Protein AF-A0A8H6MN02-F1 (afdb_monomer_lite)

Secondary structur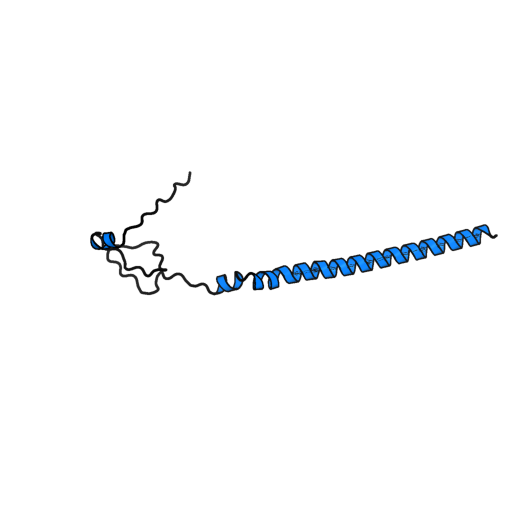e (DSSP, 8-state):
-PPPPPP----TTGGGT-SSPPP---TT---S---TTPPPPTTSS-----HHHHHHT-HHHHIIIIIHHHHHHHHHHHHHHHHHHHHHHHHHHHHHHHHHHHHHHHHT-

Structure (mmCIF, N/CA/C/O backbone):
data_AF-A0A8H6MN02-F1
#
_entry.id   AF-A0A8H6MN02-F1
#
loop_
_atom_site.group_PDB
_atom_site.id
_atom_site.type_symbol
_atom_site.label_atom_id
_atom_site.label_alt_id
_atom_site.label_comp_id
_atom_site.label_asym_id
_atom_site.label_entity_id
_atom_site.label_seq_id
_atom_site.pdbx_PDB_ins_code
_atom_site.Cartn_x
_atom_site.Cartn_y
_atom_site.Cartn_z
_atom_site.occupancy
_atom_site.B_iso_or_equiv
_atom_site.auth_seq_id
_atom_site.auth_comp_id
_atom_site.auth_asym_id
_atom_site.auth_atom_id
_atom_site.pdbx_PDB_model_num
ATOM 1 N N . MET A 1 1 ? -0.111 24.976 -15.042 1.00 51.16 1 MET A N 1
ATOM 2 C CA . MET A 1 1 ? -0.423 24.308 -16.320 1.00 51.16 1 MET A CA 1
ATOM 3 C C . MET A 1 1 ? 0.680 23.284 -16.544 1.00 51.16 1 MET A C 1
ATOM 5 O O . MET A 1 1 ? 1.827 23.689 -16.654 1.00 51.16 1 MET A O 1
ATOM 9 N N . MET A 1 2 ? 0.378 21.990 -16.428 1.00 63.91 2 MET A N 1
ATOM 10 C CA . 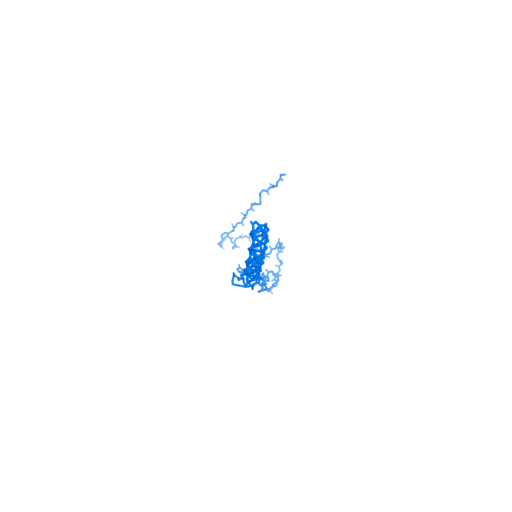MET A 1 2 ? 1.336 20.906 -16.692 1.00 63.91 2 MET A CA 1
ATOM 11 C C . MET A 1 2 ? 1.145 20.481 -18.148 1.00 63.91 2 MET A C 1
ATOM 13 O O . MET A 1 2 ? 0.008 20.266 -18.559 1.00 63.91 2 MET A O 1
ATOM 17 N N . HIS A 1 3 ? 2.223 20.416 -18.925 1.00 72.62 3 HIS A N 1
ATOM 18 C CA . HIS A 1 3 ? 2.170 19.883 -20.285 1.00 72.62 3 HIS A CA 1
ATOM 19 C C . HIS A 1 3 ? 2.124 18.353 -20.231 1.00 72.62 3 HIS A C 1
ATOM 21 O O . HIS A 1 3 ? 2.832 17.749 -19.424 1.00 72.62 3 HIS A O 1
ATOM 27 N N . GLU A 1 4 ? 1.306 17.730 -21.080 1.00 79.38 4 GLU A N 1
ATOM 28 C CA . GLU A 1 4 ? 1.333 16.277 -21.238 1.00 79.38 4 GLU A CA 1
ATOM 29 C C . GLU A 1 4 ? 2.645 15.841 -21.896 1.00 79.38 4 GLU A C 1
ATOM 31 O O . GLU A 1 4 ? 3.112 16.446 -22.866 1.00 79.38 4 GLU A O 1
ATOM 36 N N . ALA A 1 5 ? 3.257 14.792 -21.350 1.00 78.19 5 ALA A N 1
ATOM 37 C CA . ALA A 1 5 ? 4.430 14.182 -21.951 1.00 78.19 5 ALA A CA 1
ATOM 38 C C . ALA A 1 5 ? 3.989 13.355 -23.163 1.00 78.19 5 ALA A C 1
ATOM 40 O O . ALA A 1 5 ? 3.183 12.435 -23.039 1.00 78.19 5 ALA A O 1
ATOM 41 N N . TRP A 1 6 ? 4.530 13.669 -24.335 1.00 80.00 6 TRP A N 1
ATOM 42 C CA . TRP A 1 6 ? 4.356 12.850 -25.527 1.00 80.00 6 TRP A CA 1
ATOM 43 C C . TRP A 1 6 ? 5.284 11.635 -25.434 1.00 80.00 6 TRP A C 1
ATOM 45 O O . TRP A 1 6 ? 6.466 11.758 -25.108 1.00 80.00 6 TRP A O 1
ATOM 55 N N . ALA A 1 7 ? 4.737 10.450 -25.694 1.00 82.12 7 ALA A N 1
ATOM 56 C CA . ALA A 1 7 ? 5.500 9.212 -25.763 1.00 82.12 7 ALA A CA 1
ATOM 57 C C . ALA A 1 7 ? 5.842 8.911 -27.225 1.00 82.12 7 ALA A C 1
ATOM 59 O O . ALA A 1 7 ? 4.955 8.908 -28.077 1.00 82.12 7 ALA A O 1
ATOM 60 N N . VAL A 1 8 ? 7.116 8.634 -27.511 1.00 81.19 8 VAL A N 1
ATOM 61 C CA . VAL A 1 8 ? 7.547 8.110 -28.813 1.00 81.19 8 VAL A CA 1
ATOM 62 C C . VAL A 1 8 ? 7.961 6.671 -28.662 1.00 81.19 8 VAL A C 1
ATOM 64 O O . VAL A 1 8 ? 8.778 6.329 -27.808 1.00 81.19 8 VAL A O 1
ATOM 67 N N . THR A 1 9 ? 7.411 5.847 -29.538 1.00 83.12 9 THR A N 1
ATOM 68 C CA . THR A 1 9 ? 7.780 4.450 -29.700 1.00 83.12 9 THR A CA 1
ATOM 69 C C . THR A 1 9 ? 8.246 4.249 -31.133 1.00 83.12 9 THR A C 1
ATOM 71 O O . THR A 1 9 ? 7.613 4.748 -32.061 1.00 83.12 9 THR A O 1
ATOM 74 N N . TRP A 1 10 ? 9.344 3.525 -31.302 1.00 82.38 10 TRP A N 1
ATOM 75 C CA . TRP A 1 10 ? 9.874 3.148 -32.609 1.00 82.38 10 TRP A CA 1
ATOM 76 C C . TRP A 1 10 ? 9.449 1.724 -32.926 1.00 82.38 10 TRP A C 1
ATOM 78 O O . TRP A 1 10 ? 9.405 0.890 -32.015 1.00 82.38 10 TRP A O 1
ATOM 88 N N . ASP A 1 11 ? 9.176 1.439 -34.196 1.00 82.56 11 ASP A N 1
ATOM 89 C CA . ASP A 1 11 ? 9.048 0.056 -34.628 1.00 82.56 11 ASP A CA 1
ATOM 90 C C . ASP A 1 11 ? 10.418 -0.639 -34.554 1.00 82.56 11 ASP A C 1
ATOM 92 O O . ASP A 1 11 ? 11.474 -0.005 -34.675 1.00 82.56 11 ASP A O 1
ATOM 96 N N . ALA A 1 12 ? 10.422 -1.957 -34.354 1.00 78.00 12 ALA A N 1
ATOM 97 C CA . ALA A 1 12 ? 11.651 -2.736 -34.307 1.00 78.00 12 ALA A CA 1
ATOM 98 C C . ALA A 1 12 ? 12.466 -2.588 -35.603 1.00 78.00 12 ALA A C 1
ATOM 100 O O . ALA A 1 12 ? 13.698 -2.544 -35.543 1.00 78.00 12 ALA A O 1
ATOM 101 N N . THR A 1 13 ? 11.807 -2.457 -36.760 1.00 82.38 13 THR A N 1
ATOM 102 C CA . THR A 1 13 ? 12.489 -2.291 -38.052 1.00 82.38 13 THR A CA 1
ATOM 103 C C . THR A 1 13 ? 13.186 -0.939 -38.188 1.00 82.38 13 THR A C 1
ATOM 105 O O . THR A 1 13 ? 14.280 -0.867 -38.759 1.00 82.38 13 THR A O 1
ATOM 108 N N . ASP A 1 14 ? 12.609 0.114 -37.604 1.00 79.69 14 ASP A N 1
ATOM 109 C CA . ASP A 1 14 ? 13.120 1.486 -37.702 1.00 79.69 14 ASP A CA 1
ATOM 110 C C . ASP A 1 14 ? 14.444 1.652 -36.956 1.00 79.69 14 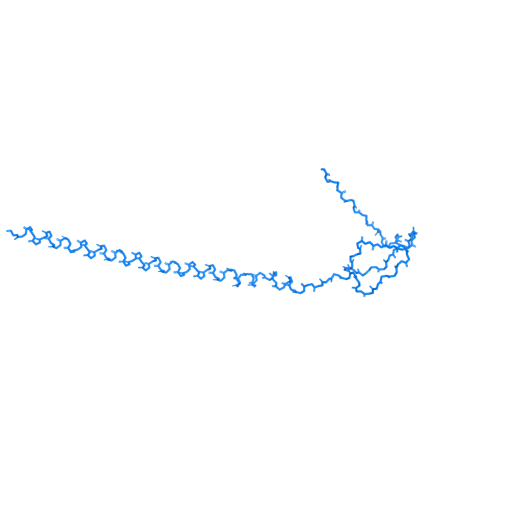ASP A C 1
ATOM 112 O O . ASP A 1 14 ? 15.301 2.440 -37.345 1.00 79.69 14 ASP A O 1
ATOM 116 N N . THR A 1 15 ? 14.673 0.847 -35.916 1.00 77.06 15 THR A N 1
ATOM 117 C CA . THR A 1 15 ? 15.889 0.928 -35.093 1.00 77.06 15 THR A CA 1
ATOM 118 C C . THR A 1 15 ? 17.190 0.727 -35.876 1.00 77.06 15 THR A C 1
ATOM 120 O O . THR A 1 15 ? 18.243 1.213 -35.458 1.00 77.06 15 THR A O 1
ATOM 123 N N . SER A 1 16 ? 17.124 0.039 -37.021 1.00 78.12 16 SER A N 1
ATOM 124 C CA . SER A 1 16 ? 18.280 -0.280 -37.863 1.00 78.12 16 SER A CA 1
ATOM 125 C C . SER A 1 16 ? 18.791 0.903 -38.693 1.00 78.12 16 SER A C 1
ATOM 127 O O . SER A 1 16 ? 19.980 0.947 -39.019 1.00 78.12 16 SER A O 1
ATOM 129 N N . THR A 1 17 ? 17.923 1.870 -39.001 1.00 82.88 17 THR A N 1
ATOM 130 C CA . THR A 1 17 ? 18.228 3.036 -39.847 1.00 82.88 17 THR A CA 1
ATOM 131 C C . THR A 1 17 ? 18.457 4.314 -39.037 1.00 82.88 17 THR A C 1
ATOM 133 O O . THR A 1 17 ? 18.920 5.318 -39.582 1.00 82.88 17 THR A O 1
ATOM 136 N N . LEU A 1 18 ? 18.194 4.285 -37.725 1.00 80.88 18 LEU A N 1
ATOM 137 C CA . LEU A 1 18 ? 18.378 5.434 -36.843 1.00 80.88 18 LEU A CA 1
ATOM 138 C C . LEU A 1 18 ? 19.854 5.804 -36.667 1.00 80.88 18 LEU A C 1
ATOM 140 O O . LEU A 1 18 ? 20.706 4.988 -36.303 1.00 80.88 18 LEU A O 1
ATOM 144 N N . THR A 1 19 ? 20.134 7.092 -36.861 1.00 80.88 19 THR A N 1
ATOM 145 C CA . THR A 1 19 ? 21.402 7.721 -36.493 1.00 80.88 19 THR A CA 1
ATOM 146 C C . THR A 1 19 ? 21.104 8.811 -35.466 1.00 80.88 19 THR A C 1
ATOM 148 O O . THR A 1 19 ? 20.433 9.783 -35.809 1.00 80.88 19 THR A O 1
ATOM 151 N N . PRO A 1 20 ? 21.579 8.687 -34.215 1.00 80.62 20 PRO A N 1
ATOM 152 C CA . PRO A 1 20 ? 22.478 7.659 -33.685 1.00 80.62 20 PRO A CA 1
ATOM 153 C C . PRO A 1 20 ? 21.783 6.320 -33.380 1.00 80.62 20 PRO A C 1
ATOM 155 O O . PRO A 1 20 ? 20.597 6.279 -33.065 1.00 80.62 20 PRO A O 1
ATOM 158 N N . LYS A 1 21 ? 22.556 5.224 -33.410 1.00 82.06 21 LYS A N 1
ATOM 159 C CA . LYS A 1 21 ? 22.067 3.889 -33.031 1.00 82.06 21 LYS A CA 1
ATOM 160 C C . LYS A 1 21 ? 21.592 3.879 -31.580 1.00 82.06 21 LYS A C 1
ATOM 162 O O . LYS A 1 21 ? 22.339 4.294 -30.696 1.00 82.06 21 LYS A O 1
ATOM 167 N N . LEU A 1 22 ? 20.391 3.355 -31.352 1.00 81.00 22 LEU A N 1
ATOM 168 C CA . LEU A 1 22 ? 19.808 3.191 -30.021 1.00 81.00 22 LEU A CA 1
ATOM 169 C C . LEU A 1 22 ? 20.646 2.242 -29.142 1.00 81.00 22 LEU A C 1
ATOM 171 O O . LEU A 1 22 ? 21.293 1.324 -29.660 1.00 81.00 22 LEU A O 1
ATOM 175 N N . PRO A 1 23 ? 20.628 2.424 -27.809 1.00 79.94 23 PRO A N 1
ATOM 176 C CA . PRO A 1 23 ? 21.232 1.468 -26.896 1.00 79.94 23 PRO A CA 1
ATOM 177 C C . PRO A 1 23 ? 20.467 0.142 -26.930 1.00 79.94 23 PRO A C 1
ATOM 179 O O . PRO A 1 23 ? 19.244 0.108 -27.049 1.00 79.94 23 PRO A O 1
ATOM 182 N N . THR A 1 24 ? 21.187 -0.966 -26.775 1.00 78.12 24 THR A N 1
ATOM 183 C CA . THR A 1 24 ? 20.565 -2.277 -26.585 1.00 78.12 24 THR A CA 1
ATOM 184 C C . THR A 1 24 ? 19.914 -2.325 -25.204 1.00 78.12 24 THR A C 1
ATOM 186 O O . THR A 1 24 ? 20.615 -2.351 -24.193 1.00 78.12 24 THR A O 1
ATOM 189 N N . LEU A 1 25 ? 18.581 -2.323 -25.165 1.00 74.81 25 LEU A N 1
ATOM 190 C CA . LEU A 1 25 ? 17.792 -2.460 -23.941 1.00 74.81 25 LEU A CA 1
ATOM 191 C C . LEU A 1 25 ? 17.296 -3.904 -23.797 1.00 74.81 25 LEU A C 1
ATOM 193 O O . LEU A 1 25 ? 16.840 -4.514 -24.762 1.00 74.81 25 LEU A O 1
ATOM 197 N N . THR A 1 26 ? 17.372 -4.451 -22.588 1.00 73.31 26 THR A N 1
ATOM 198 C CA . THR A 1 26 ? 16.645 -5.667 -22.189 1.00 73.31 26 THR A CA 1
ATOM 199 C C . THR A 1 26 ? 15.192 -5.313 -21.841 1.00 73.31 26 THR A C 1
ATOM 201 O O . THR A 1 26 ? 14.892 -4.164 -21.522 1.00 73.31 26 THR A O 1
ATOM 204 N N . SER A 1 27 ? 14.265 -6.278 -21.902 1.00 68.25 27 SER A N 1
ATOM 205 C CA . SER A 1 27 ? 12.804 -6.042 -21.842 1.00 68.25 27 SER A CA 1
ATOM 206 C C . SER A 1 27 ? 12.302 -5.267 -20.615 1.00 68.25 27 SER A C 1
ATOM 208 O O . SER A 1 27 ? 11.248 -4.639 -20.676 1.00 68.25 27 SER A O 1
ATOM 210 N N . SER A 1 28 ? 13.035 -5.299 -19.505 1.00 74.56 28 SER A N 1
ATOM 211 C CA . SER A 1 28 ? 12.662 -4.652 -18.245 1.00 74.56 28 SER A CA 1
ATOM 212 C C . SER A 1 28 ? 13.419 -3.352 -17.959 1.00 74.56 28 SER A C 1
ATOM 214 O O . SER A 1 28 ? 13.084 -2.649 -17.008 1.00 74.56 28 SER A O 1
ATOM 216 N N . MET A 1 29 ? 14.442 -3.029 -18.747 1.00 79.62 29 MET A N 1
ATOM 217 C CA . MET A 1 29 ? 15.401 -1.966 -18.457 1.00 79.62 29 MET A CA 1
ATOM 218 C C . MET A 1 29 ? 14.801 -0.573 -18.677 1.00 79.62 29 MET A C 1
ATOM 220 O O . MET A 1 29 ? 14.179 -0.309 -19.705 1.00 79.62 29 MET A O 1
ATOM 224 N N . ARG A 1 30 ? 15.018 0.352 -17.733 1.00 83.62 30 ARG A N 1
ATOM 225 C CA . ARG A 1 30 ? 14.530 1.741 -17.837 1.00 83.62 30 ARG A CA 1
ATOM 226 C C . ARG A 1 30 ? 15.677 2.734 -17.753 1.00 83.62 30 ARG A C 1
ATOM 228 O O . ARG A 1 30 ? 16.171 3.034 -16.671 1.00 83.62 30 ARG A O 1
ATOM 235 N N . VAL A 1 31 ? 16.066 3.275 -18.904 1.00 84.19 31 VAL A N 1
ATOM 236 C CA . VAL A 1 31 ? 17.177 4.226 -19.016 1.00 84.19 31 VAL A CA 1
ATOM 237 C C . VAL A 1 31 ? 16.632 5.657 -19.040 1.00 84.19 31 VAL A C 1
ATOM 239 O O . VAL A 1 31 ? 16.010 6.042 -20.027 1.00 84.19 31 VAL A O 1
ATOM 242 N N . PRO A 1 32 ? 16.848 6.470 -17.988 1.00 83.25 32 PRO A N 1
ATOM 243 C CA . PRO A 1 32 ? 16.302 7.827 -17.914 1.00 83.25 32 PRO A CA 1
ATOM 244 C C . PRO A 1 32 ? 17.029 8.813 -18.836 1.00 83.25 32 PRO A C 1
ATOM 246 O O . PRO A 1 32 ? 16.450 9.802 -19.272 1.00 83.25 32 PRO A O 1
ATOM 249 N N . LYS A 1 33 ? 18.312 8.564 -19.110 1.00 85.00 33 LYS A N 1
ATOM 250 C CA . LYS A 1 33 ? 19.133 9.358 -20.021 1.00 85.00 33 LYS A CA 1
ATOM 251 C C . LYS A 1 33 ? 20.186 8.475 -20.664 1.00 85.00 33 LYS A C 1
ATOM 253 O O . LYS A 1 33 ? 20.737 7.592 -20.010 1.00 85.00 33 LYS A O 1
ATOM 258 N N . TRP A 1 34 ? 20.496 8.758 -21.917 1.00 85.50 34 TRP A N 1
ATOM 259 C CA . TRP A 1 34 ? 21.530 8.058 -22.658 1.00 85.50 34 TRP A CA 1
ATOM 260 C C . TRP A 1 34 ? 22.225 9.026 -23.609 1.00 85.50 34 TRP A C 1
ATOM 262 O O . TRP A 1 34 ? 21.573 9.865 -24.230 1.00 85.50 34 TRP A O 1
ATOM 272 N N . THR A 1 35 ? 23.544 8.893 -23.715 1.00 87.50 35 THR A N 1
ATOM 273 C CA . THR A 1 35 ? 24.363 9.653 -24.661 1.00 87.50 35 THR A CA 1
ATOM 274 C C . THR A 1 35 ? 24.769 8.757 -25.835 1.00 87.50 35 THR A C 1
ATOM 276 O O . THR A 1 35 ? 25.227 7.635 -25.604 1.00 87.50 35 THR A O 1
ATOM 279 N N . PRO A 1 36 ? 24.686 9.230 -27.091 1.00 85.69 36 PRO A N 1
ATOM 280 C CA . PRO A 1 36 ? 25.161 8.480 -28.251 1.00 85.69 36 PRO A CA 1
ATOM 281 C C . PRO A 1 36 ? 26.593 7.957 -28.081 1.00 85.69 36 PRO A C 1
ATOM 283 O O . PRO A 1 36 ? 27.504 8.707 -27.740 1.00 85.69 36 PRO A O 1
ATOM 286 N N . GLY A 1 37 ? 26.791 6.652 -28.293 1.00 81.38 37 GLY A N 1
ATOM 287 C CA . GLY A 1 37 ? 28.083 5.974 -28.102 1.00 81.38 37 GLY A CA 1
ATOM 288 C C . GLY A 1 37 ? 28.362 5.485 -26.673 1.00 81.38 37 GLY A C 1
ATOM 289 O O . GLY A 1 37 ? 29.314 4.730 -26.463 1.00 81.38 37 GLY A O 1
ATOM 290 N N . GLN A 1 38 ? 27.526 5.838 -25.692 1.00 83.75 38 GLN A N 1
ATOM 291 C CA . GLN A 1 38 ? 27.621 5.309 -24.333 1.00 83.75 38 GLN A CA 1
ATOM 292 C C . GLN A 1 38 ? 27.261 3.818 -24.316 1.00 83.75 38 GLN A C 1
ATOM 294 O O . GLN A 1 38 ? 26.165 3.422 -24.721 1.00 83.75 38 GLN A O 1
ATOM 299 N N . LYS A 1 39 ? 28.181 2.988 -23.809 1.00 82.19 39 LYS A N 1
ATOM 300 C CA . LYS A 1 39 ? 27.931 1.569 -23.528 1.00 82.19 39 LYS A CA 1
ATOM 301 C C . LYS A 1 39 ? 27.347 1.439 -22.130 1.00 82.19 39 LYS A C 1
ATOM 303 O O . LYS A 1 39 ? 28.004 1.809 -21.160 1.00 82.19 39 LYS A O 1
ATOM 308 N N . ILE A 1 40 ? 26.136 0.908 -22.041 1.00 81.88 40 ILE A N 1
ATOM 309 C CA . ILE A 1 40 ? 25.472 0.657 -20.766 1.00 81.88 40 ILE A CA 1
ATOM 310 C C . ILE A 1 40 ? 25.902 -0.714 -20.247 1.00 81.88 40 ILE A C 1
ATOM 312 O O . ILE A 1 40 ? 25.939 -1.683 -21.010 1.00 81.88 40 ILE A O 1
ATOM 316 N N . ARG A 1 41 ? 26.273 -0.807 -18.967 1.00 81.94 41 ARG A N 1
ATOM 317 C CA . ARG A 1 41 ? 26.677 -2.088 -18.378 1.00 81.94 41 ARG A CA 1
ATOM 318 C C . ARG A 1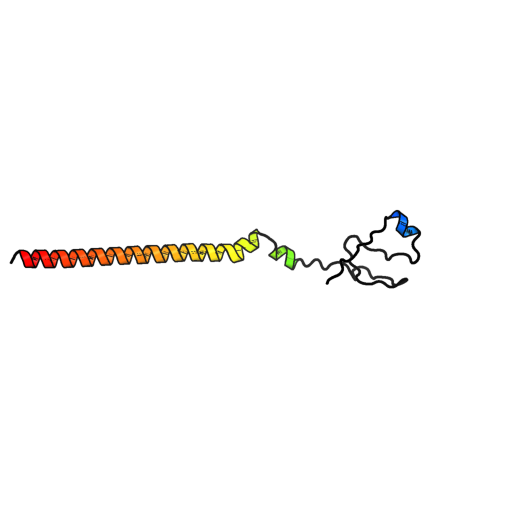 41 ? 25.446 -2.956 -18.124 1.00 81.94 41 ARG A C 1
ATOM 320 O O . ARG A 1 41 ? 24.369 -2.462 -17.795 1.00 81.94 41 ARG A O 1
ATOM 327 N N . LYS A 1 42 ? 25.614 -4.276 -18.240 1.00 78.19 42 LYS A N 1
ATOM 328 C CA . LYS A 1 42 ? 24.560 -5.238 -17.895 1.00 78.19 42 LYS A CA 1
ATOM 329 C C . LYS A 1 42 ? 24.155 -5.037 -16.428 1.00 78.19 42 LYS A C 1
ATOM 331 O O . LYS A 1 42 ? 25.032 -5.026 -15.568 1.00 78.19 42 LYS A O 1
ATOM 336 N N . GLY A 1 43 ? 22.861 -4.873 -16.155 1.00 74.81 43 GLY A N 1
ATOM 337 C CA . GLY A 1 43 ? 22.344 -4.656 -14.800 1.00 74.81 43 GLY A CA 1
ATOM 338 C C . GLY A 1 43 ? 22.304 -3.205 -14.314 1.00 74.81 43 GLY A C 1
ATOM 339 O O . GLY A 1 43 ? 21.779 -2.963 -13.235 1.00 74.81 43 GLY A O 1
ATOM 340 N N . GLU A 1 44 ? 22.822 -2.230 -15.069 1.00 79.44 44 GLU A N 1
ATOM 341 C CA . GLU A 1 44 ? 22.935 -0.837 -14.593 1.00 79.44 44 GLU A CA 1
ATOM 342 C C . GLU A 1 44 ? 21.578 -0.134 -14.420 1.00 79.44 44 GLU A C 1
ATOM 344 O O . GLU A 1 44 ? 21.409 0.676 -13.512 1.00 79.44 44 GLU A O 1
ATOM 349 N N . TYR A 1 45 ? 20.604 -0.477 -15.264 1.00 83.12 45 TYR A N 1
ATOM 350 C CA . TYR A 1 45 ? 19.245 0.077 -15.229 1.00 83.12 45 TYR A CA 1
ATOM 351 C C . TYR A 1 45 ? 18.172 -1.010 -15.189 1.00 83.12 45 TYR A C 1
ATOM 353 O O . TYR A 1 45 ? 17.016 -0.767 -15.556 1.00 83.12 45 TYR A O 1
ATOM 361 N N . ASP A 1 46 ? 18.557 -2.221 -14.788 1.00 83.00 46 ASP A N 1
ATOM 362 C CA . ASP A 1 46 ? 17.571 -3.255 -14.534 1.00 83.00 46 ASP A CA 1
ATOM 363 C C . ASP A 1 46 ? 16.745 -2.826 -13.314 1.00 83.00 46 ASP A C 1
ATOM 365 O O . ASP A 1 46 ? 17.299 -2.335 -12.323 1.00 83.00 46 ASP A O 1
ATOM 369 N N . PRO A 1 47 ? 15.411 -2.944 -13.383 1.00 73.06 47 PRO A N 1
ATOM 370 C CA . PRO A 1 47 ? 14.568 -2.593 -12.265 1.00 73.06 47 PRO A CA 1
ATOM 371 C C . PRO A 1 47 ? 14.970 -3.486 -11.101 1.00 73.06 47 PRO A C 1
ATOM 373 O O . PRO A 1 47 ? 15.033 -4.710 -11.229 1.00 73.06 47 PRO A O 1
ATOM 376 N N . TYR A 1 48 ? 15.252 -2.863 -9.959 1.00 67.94 48 TYR A N 1
ATOM 377 C CA . TYR A 1 48 ? 15.435 -3.602 -8.724 1.00 67.94 48 TYR A CA 1
ATOM 378 C C . TYR A 1 48 ? 14.126 -4.354 -8.479 1.00 67.94 48 TYR A C 1
ATOM 380 O O . TYR A 1 48 ? 13.106 -3.734 -8.167 1.00 67.94 48 TYR A O 1
ATOM 388 N N . HIS A 1 49 ? 14.126 -5.677 -8.664 1.00 59.94 49 HIS A N 1
ATOM 389 C CA . HIS A 1 49 ? 13.032 -6.515 -8.195 1.00 59.94 49 HIS A CA 1
ATOM 390 C C . HIS A 1 49 ? 13.054 -6.402 -6.673 1.00 59.94 49 HIS A C 1
ATOM 392 O O . HIS A 1 49 ? 13.803 -7.085 -5.981 1.00 59.94 49 HIS A O 1
ATOM 398 N N . SER A 1 50 ? 12.307 -5.440 -6.139 1.00 55.00 50 SER A N 1
ATOM 399 C CA . SER A 1 50 ? 12.163 -5.284 -4.704 1.00 55.00 50 SER A CA 1
ATOM 400 C C . SER A 1 50 ? 11.182 -6.352 -4.245 1.00 55.00 50 SER A C 1
ATOM 402 O O . SER A 1 50 ? 9.983 -6.111 -4.134 1.00 55.00 50 SER A O 1
ATOM 404 N N . TYR A 1 51 ? 11.705 -7.554 -4.000 1.00 56.38 51 TYR A N 1
ATOM 405 C CA . TYR A 1 51 ? 10.969 -8.692 -3.440 1.00 56.38 51 TYR A CA 1
ATOM 406 C C . TYR A 1 51 ? 10.194 -8.307 -2.167 1.00 56.38 51 TYR A C 1
ATOM 408 O O . TYR A 1 51 ? 9.174 -8.905 -1.841 1.00 56.38 51 TYR A O 1
ATOM 416 N N . ALA A 1 52 ? 10.646 -7.263 -1.464 1.00 57.19 52 ALA A N 1
ATOM 417 C CA . ALA A 1 52 ? 9.964 -6.709 -0.304 1.00 57.19 52 ALA A CA 1
ATOM 418 C C . ALA A 1 52 ? 8.554 -6.183 -0.633 1.00 57.19 52 ALA A C 1
ATOM 420 O O . ALA A 1 52 ? 7.633 -6.403 0.146 1.00 57.19 52 ALA A O 1
ATOM 421 N N . VAL A 1 53 ? 8.349 -5.529 -1.782 1.00 56.19 53 VAL A N 1
ATOM 422 C CA . VAL A 1 53 ? 7.053 -4.908 -2.128 1.00 56.19 53 VAL A CA 1
ATOM 423 C C . VAL A 1 53 ? 6.004 -5.961 -2.500 1.00 56.19 53 VAL A C 1
ATOM 425 O O . VAL A 1 53 ? 4.826 -5.798 -2.177 1.00 56.19 53 VAL A O 1
ATOM 428 N N . GLU A 1 54 ? 6.420 -7.073 -3.111 1.00 58.59 54 GLU A N 1
ATOM 429 C CA . GLU A 1 54 ? 5.511 -8.182 -3.426 1.00 58.59 54 GLU A CA 1
ATOM 430 C C . GLU A 1 54 ? 5.054 -8.936 -2.172 1.00 58.59 54 GLU A C 1
ATOM 432 O O . GLU A 1 54 ? 3.877 -9.280 -2.069 1.00 58.59 54 GLU A O 1
ATOM 437 N N . ILE A 1 55 ? 5.933 -9.114 -1.176 1.00 59.16 55 ILE A N 1
ATOM 438 C CA . ILE A 1 55 ? 5.561 -9.745 0.102 1.00 59.16 55 ILE A CA 1
ATOM 439 C C . ILE A 1 55 ? 4.459 -8.933 0.799 1.00 59.16 55 ILE A C 1
ATOM 441 O O . ILE A 1 55 ? 3.458 -9.499 1.237 1.00 59.16 55 ILE A O 1
ATOM 445 N N . PHE A 1 56 ? 4.582 -7.603 0.851 1.00 59.38 56 PHE A N 1
ATOM 446 C CA . PHE A 1 56 ? 3.564 -6.745 1.474 1.00 59.38 56 PHE A CA 1
ATOM 447 C C . PHE A 1 56 ? 2.299 -6.549 0.626 1.00 59.38 56 PHE A C 1
ATOM 449 O O . PHE A 1 56 ? 1.284 -6.104 1.158 1.00 59.38 56 PHE A O 1
ATOM 456 N N . SER A 1 57 ? 2.328 -6.908 -0.660 1.00 63.69 57 SER A N 1
ATOM 457 C CA . SER A 1 57 ? 1.157 -6.844 -1.546 1.00 63.69 57 SER A CA 1
ATOM 458 C C . SER A 1 57 ? 0.301 -8.112 -1.507 1.00 63.69 57 SER A C 1
ATOM 460 O O . SER A 1 57 ? -0.747 -8.161 -2.150 1.00 63.69 57 SER A O 1
ATOM 462 N N . SER A 1 58 ? 0.704 -9.138 -0.748 1.00 79.94 58 SER A N 1
ATOM 463 C CA . SER A 1 58 ? -0.118 -10.334 -0.580 1.00 79.94 58 SER A CA 1
ATOM 464 C C . SER A 1 58 ? -1.393 -9.995 0.209 1.00 79.94 58 SER A C 1
ATOM 466 O O . SER A 1 58 ? -1.306 -9.619 1.386 1.00 79.94 58 SER A O 1
ATOM 468 N N . PRO A 1 59 ? -2.593 -10.176 -0.377 1.00 79.88 59 PRO A N 1
ATOM 469 C CA . PRO A 1 59 ? -3.856 -9.866 0.294 1.00 79.88 59 PRO A CA 1
ATOM 470 C C . PRO A 1 59 ? -4.044 -10.694 1.572 1.00 79.88 59 PRO A C 1
ATOM 472 O O . PRO A 1 59 ? -4.670 -10.239 2.529 1.00 79.88 59 PRO A O 1
ATOM 475 N N . VAL A 1 60 ? -3.443 -11.887 1.620 1.00 84.94 60 VAL A N 1
ATOM 476 C CA . VAL A 1 60 ? -3.451 -12.768 2.792 1.00 84.94 60 VAL A CA 1
ATOM 477 C C . VAL A 1 60 ? -2.648 -12.162 3.945 1.00 84.94 60 VAL A C 1
ATOM 479 O O . VAL A 1 60 ? -3.131 -12.135 5.076 1.00 84.94 60 VAL A O 1
ATOM 482 N N . LEU A 1 61 ? -1.448 -11.637 3.674 1.00 84.44 61 LEU A N 1
ATOM 483 C CA . LEU A 1 61 ? -0.601 -11.023 4.703 1.00 84.44 61 LEU A CA 1
ATOM 484 C C . LEU A 1 61 ? -1.197 -9.708 5.215 1.00 84.44 61 LEU A C 1
ATOM 486 O O . LEU A 1 61 ? -1.187 -9.469 6.422 1.00 84.44 61 LEU A O 1
ATOM 490 N N . TYR A 1 62 ? -1.792 -8.904 4.330 1.00 85.62 62 TYR A N 1
ATOM 491 C CA . TYR A 1 62 ? -2.521 -7.695 4.719 1.00 85.62 62 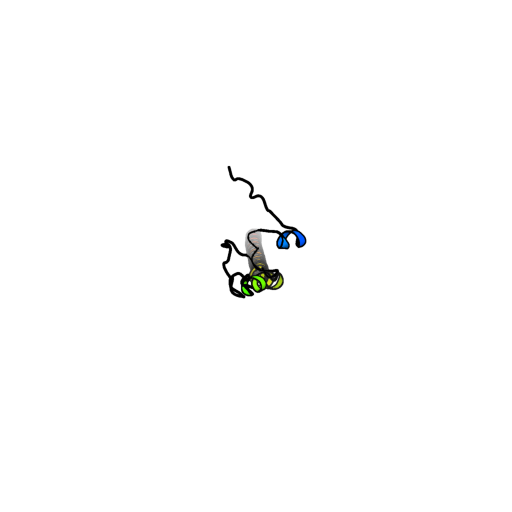TYR A CA 1
ATOM 492 C C . TYR A 1 62 ? -3.698 -8.014 5.656 1.00 85.62 62 TYR A C 1
ATOM 494 O O . TYR A 1 62 ? -3.851 -7.391 6.710 1.00 85.62 62 TYR A O 1
ATOM 502 N N . PHE A 1 63 ? -4.501 -9.033 5.327 1.00 88.75 63 PHE A N 1
ATOM 503 C CA . PHE A 1 63 ? -5.612 -9.472 6.173 1.00 88.75 63 PHE A CA 1
ATOM 504 C C . PHE A 1 63 ? -5.141 -10.014 7.532 1.00 88.75 63 PHE A C 1
ATOM 506 O O . PHE A 1 63 ? -5.761 -9.732 8.555 1.00 88.75 63 PHE A O 1
ATOM 513 N N . LEU A 1 64 ? -4.029 -10.749 7.574 1.00 91.44 64 LEU A N 1
ATOM 514 C CA . LEU A 1 64 ? -3.453 -11.244 8.827 1.00 91.44 64 LEU A CA 1
ATOM 515 C C . LEU A 1 64 ? -2.940 -10.110 9.724 1.00 91.44 64 LEU A C 1
ATOM 517 O O . LEU A 1 64 ? -3.251 -10.090 10.912 1.00 91.44 64 LEU A O 1
ATOM 521 N N . MET A 1 65 ? -2.192 -9.153 9.169 1.00 87.56 65 MET A N 1
ATOM 522 C CA . MET A 1 65 ? -1.619 -8.047 9.946 1.00 87.56 65 MET A CA 1
ATOM 523 C C . MET A 1 65 ? -2.656 -7.019 10.400 1.00 87.56 65 MET A C 1
ATOM 525 O O . MET A 1 65 ? -2.546 -6.512 11.512 1.00 87.56 65 MET A O 1
ATOM 529 N N . ILE A 1 66 ? -3.637 -6.684 9.556 1.00 89.00 66 ILE A N 1
ATOM 530 C CA . ILE A 1 66 ? -4.593 -5.596 9.828 1.00 89.00 66 ILE A CA 1
ATOM 531 C C . ILE A 1 66 ? -5.985 -6.140 10.154 1.00 89.00 66 ILE A C 1
ATOM 533 O O . ILE A 1 66 ? -6.623 -5.683 11.102 1.00 89.00 66 ILE A O 1
ATOM 537 N N . GLY A 1 67 ? -6.458 -7.142 9.415 1.00 91.75 67 GLY A N 1
ATOM 538 C CA . GLY A 1 67 ? -7.791 -7.718 9.606 1.00 91.75 67 GLY A CA 1
ATOM 539 C C . GLY A 1 67 ? -7.938 -8.464 10.932 1.00 91.75 67 GLY A C 1
ATOM 540 O O . GLY A 1 67 ? -8.900 -8.227 11.665 1.00 91.75 67 GLY A O 1
ATOM 541 N N . MET A 1 68 ? -6.975 -9.322 11.287 1.00 94.19 68 MET A N 1
ATOM 542 C CA . MET A 1 68 ? -7.056 -10.134 12.509 1.00 94.19 68 MET A CA 1
ATOM 543 C C . MET A 1 68 ? -7.112 -9.285 13.797 1.00 94.19 68 MET A C 1
ATOM 545 O O . MET A 1 68 ? -7.978 -9.565 14.633 1.00 94.19 68 MET A O 1
ATOM 549 N N . PRO A 1 69 ? -6.307 -8.213 13.971 1.00 95.06 69 PRO A N 1
ATOM 550 C CA . PRO A 1 69 ? -6.444 -7.326 15.129 1.00 95.06 69 PRO A CA 1
ATOM 551 C C . PRO A 1 69 ? -7.786 -6.590 15.198 1.00 95.06 69 PRO A C 1
ATOM 553 O O . PRO A 1 69 ? -8.357 -6.477 16.283 1.00 95.06 69 PRO A O 1
ATOM 556 N N . ILE A 1 70 ? -8.324 -6.124 14.063 1.00 95.75 70 ILE A N 1
ATOM 557 C CA . ILE A 1 70 ? -9.620 -5.425 14.021 1.00 95.75 70 ILE A CA 1
ATOM 558 C C . ILE A 1 70 ? -10.746 -6.371 14.444 1.00 95.75 70 ILE A C 1
ATOM 560 O O . ILE A 1 70 ? -11.550 -6.033 15.315 1.00 95.75 70 ILE A O 1
ATOM 564 N N . ILE A 1 71 ? -10.782 -7.578 13.874 1.00 95.25 71 ILE A N 1
ATOM 565 C CA . ILE A 1 71 ? -11.777 -8.598 14.226 1.00 95.25 71 ILE A CA 1
ATOM 566 C C . ILE A 1 71 ? -11.640 -8.970 15.707 1.00 95.25 71 ILE A C 1
ATOM 568 O O . ILE A 1 71 ? -12.639 -9.007 16.427 1.00 95.25 71 ILE A O 1
ATOM 572 N N . GLY A 1 72 ? -10.410 -9.171 16.187 1.00 94.94 72 GLY A N 1
ATOM 573 C CA . GLY A 1 72 ? -10.133 -9.452 17.594 1.00 94.94 72 GLY A CA 1
ATOM 574 C C . GLY A 1 72 ? -10.670 -8.365 18.529 1.00 94.94 72 GLY A C 1
ATOM 575 O O . GLY A 1 72 ? -11.360 -8.674 19.502 1.00 94.94 72 GLY A O 1
ATOM 576 N N . ALA A 1 73 ? -10.432 -7.090 18.212 1.00 95.31 73 ALA A N 1
ATOM 577 C CA . ALA A 1 73 ? -10.920 -5.962 19.003 1.00 95.31 73 ALA A CA 1
ATOM 578 C C . ALA A 1 73 ? -12.455 -5.878 19.026 1.00 95.31 73 ALA A C 1
ATOM 580 O O . ALA A 1 73 ? -13.040 -5.633 20.083 1.00 95.31 73 ALA A O 1
ATOM 581 N N . LEU A 1 74 ? -13.122 -6.132 17.895 1.00 95.69 74 LEU A N 1
ATOM 582 C CA . LEU A 1 74 ? -14.586 -6.142 17.814 1.00 95.69 74 LEU A CA 1
ATOM 583 C C . LEU A 1 74 ? -15.197 -7.290 18.627 1.00 95.69 74 LEU A C 1
ATOM 585 O O . LEU A 1 74 ? -16.163 -7.084 19.368 1.00 95.69 74 LEU A O 1
ATOM 589 N N . VAL A 1 75 ? -14.615 -8.489 18.547 1.00 95.69 75 VAL A N 1
ATOM 590 C CA . VAL A 1 75 ? -15.078 -9.650 19.319 1.00 95.69 75 VAL A CA 1
ATOM 591 C C . VAL A 1 75 ? -14.880 -9.401 20.812 1.00 95.69 75 VAL A C 1
ATOM 593 O O . VAL A 1 75 ? -15.835 -9.503 21.581 1.00 95.69 75 VAL A O 1
ATOM 596 N N . MET A 1 76 ? -13.685 -8.982 21.231 1.00 93.69 76 MET A N 1
ATOM 597 C CA . MET A 1 76 ? -13.402 -8.701 22.640 1.00 93.69 76 MET A CA 1
ATOM 598 C C . MET A 1 76 ? -14.262 -7.554 23.180 1.00 93.69 76 MET A C 1
ATOM 600 O O . MET A 1 76 ? -14.858 -7.681 24.252 1.00 93.69 76 MET A O 1
ATOM 604 N N . GLY A 1 77 ? -14.407 -6.467 22.419 1.00 94.88 77 GLY A N 1
ATOM 605 C CA . GLY A 1 77 ? -15.261 -5.336 22.775 1.00 94.88 77 GLY A CA 1
ATOM 606 C C . GLY A 1 77 ? -16.731 -5.732 22.926 1.00 94.88 77 GLY A C 1
ATOM 607 O O . GLY A 1 77 ? -17.370 -5.367 23.916 1.00 94.88 77 GLY A O 1
ATOM 608 N N . SER A 1 78 ? -17.265 -6.537 22.002 1.00 93.50 78 SER A N 1
ATOM 609 C CA . SER A 1 78 ? -18.656 -7.006 22.060 1.00 93.50 78 SER A CA 1
ATOM 610 C C . SER A 1 78 ? -18.907 -7.960 23.233 1.00 93.50 78 SER A C 1
ATOM 612 O O . SER A 1 78 ? -19.932 -7.837 23.912 1.00 93.50 78 SER A O 1
ATOM 614 N N . CYS A 1 79 ? -17.954 -8.843 23.547 1.00 92.56 79 CYS A N 1
ATOM 615 C CA . CYS A 1 79 ? -17.997 -9.716 24.717 1.00 92.56 79 CYS A CA 1
ATOM 616 C C . CYS A 1 79 ? -18.015 -8.906 26.020 1.00 92.56 79 CYS A C 1
ATOM 618 O O . CYS A 1 79 ? -18.909 -9.092 26.851 1.00 92.56 79 CYS A O 1
ATOM 620 N N . VAL A 1 80 ? -17.084 -7.958 26.185 1.00 94.19 80 VAL A N 1
ATOM 621 C CA . VAL A 1 80 ? -17.013 -7.094 27.377 1.00 94.19 80 VAL A CA 1
ATOM 622 C C . VAL A 1 80 ? -18.286 -6.260 27.518 1.00 94.19 80 VAL A C 1
ATOM 624 O O . VAL A 1 80 ? -18.887 -6.226 28.596 1.00 94.19 80 VAL A O 1
ATOM 627 N N . TRP A 1 81 ? -18.763 -5.650 26.432 1.00 95.38 81 TRP A N 1
ATOM 628 C CA . TRP A 1 81 ? -19.994 -4.860 26.431 1.00 95.38 81 TRP A CA 1
ATOM 629 C C . TRP A 1 81 ? -21.220 -5.692 26.823 1.00 95.38 81 TRP A C 1
ATOM 631 O O . TRP A 1 81 ? -22.002 -5.283 27.688 1.00 95.38 81 TRP A O 1
ATOM 641 N N . CYS A 1 82 ? -21.381 -6.887 26.246 1.00 93.75 82 CYS A N 1
ATOM 642 C CA . CYS A 1 82 ? -22.475 -7.799 26.578 1.00 93.75 82 CYS A CA 1
ATOM 643 C C . CYS A 1 82 ? -22.436 -8.230 28.050 1.00 93.75 82 CYS A C 1
ATOM 645 O O . CYS A 1 82 ? -23.476 -8.222 28.721 1.00 93.75 82 CYS A O 1
ATOM 647 N N . CYS A 1 83 ? -21.251 -8.556 28.572 1.00 91.75 83 CYS A N 1
ATOM 648 C CA . CYS A 1 83 ? -21.047 -8.920 29.972 1.00 91.75 83 CYS A CA 1
ATOM 649 C C . CYS A 1 83 ? -21.404 -7.762 30.913 1.00 91.75 83 CYS A C 1
ATOM 651 O O . CYS A 1 83 ? -22.216 -7.936 31.827 1.00 91.75 83 CYS A O 1
ATOM 653 N N . VAL A 1 84 ? -20.895 -6.554 30.655 1.00 92.19 84 VAL A N 1
ATOM 654 C CA . VAL A 1 84 ? -21.198 -5.357 31.456 1.00 92.19 84 VAL A CA 1
ATOM 655 C C . VAL A 1 84 ? -22.687 -5.021 31.394 1.00 92.19 84 VAL A C 1
ATOM 657 O O . VAL A 1 84 ? -23.308 -4.776 32.432 1.00 92.19 84 VAL A O 1
ATOM 660 N N . ARG A 1 85 ? -23.309 -5.066 30.210 1.00 92.25 85 ARG A N 1
ATOM 661 C CA . ARG A 1 85 ? -24.740 -4.779 30.036 1.00 92.25 85 ARG A CA 1
ATOM 662 C C . ARG A 1 85 ? -25.617 -5.791 30.776 1.00 92.25 85 ARG A C 1
ATOM 664 O O . ARG A 1 85 ? -26.537 -5.379 31.488 1.00 92.25 85 ARG A O 1
ATOM 671 N N . LYS A 1 86 ? -25.323 -7.095 30.683 1.00 91.62 86 LYS A N 1
ATOM 672 C CA . LYS A 1 86 ? -26.038 -8.140 31.441 1.00 91.62 86 LYS A CA 1
ATOM 673 C C . LYS A 1 86 ? -25.860 -7.962 32.949 1.00 91.62 86 LYS A C 1
ATOM 675 O O . LYS A 1 86 ? -26.853 -8.000 33.677 1.00 91.62 86 LYS A O 1
ATOM 680 N N . CYS A 1 87 ? -24.642 -7.710 33.426 1.00 87.81 87 CYS A N 1
ATOM 681 C CA . CYS A 1 87 ? -24.368 -7.467 34.844 1.00 87.81 87 CYS A CA 1
ATOM 682 C C . CYS A 1 87 ? -25.101 -6.225 35.368 1.00 87.81 87 CYS A C 1
ATOM 684 O O . CYS A 1 87 ? -25.734 -6.285 36.424 1.00 87.81 87 CYS A O 1
ATOM 686 N N . ARG A 1 88 ? -25.105 -5.119 34.611 1.00 86.75 88 ARG A N 1
ATOM 687 C CA . ARG A 1 88 ? -25.866 -3.905 34.953 1.00 86.75 88 ARG A CA 1
ATOM 688 C C . ARG A 1 88 ? -27.367 -4.181 35.006 1.00 86.75 88 ARG A C 1
ATOM 690 O O . ARG A 1 88 ? -28.018 -3.754 35.957 1.00 86.75 88 ARG A O 1
ATOM 697 N N . ARG A 1 89 ? -27.911 -4.932 34.041 1.00 87.94 89 ARG A N 1
ATOM 698 C CA . ARG A 1 89 ? -29.334 -5.307 34.025 1.00 87.94 89 ARG A CA 1
ATOM 699 C C . ARG A 1 89 ? -29.707 -6.156 35.241 1.00 87.94 89 ARG A C 1
ATOM 701 O O . ARG A 1 89 ? -30.683 -5.846 35.914 1.00 87.94 89 ARG A O 1
ATOM 708 N N . LYS A 1 90 ? -28.894 -7.163 35.579 1.00 87.50 90 LYS A N 1
ATOM 709 C CA . LYS A 1 90 ? -29.096 -7.997 36.777 1.00 87.50 90 LYS A CA 1
ATOM 710 C C . LYS A 1 90 ? -29.034 -7.176 38.069 1.00 87.50 90 LYS A C 1
ATOM 712 O O . LYS A 1 90 ? -29.868 -7.369 38.945 1.00 87.50 90 LYS A O 1
ATOM 717 N N . ARG A 1 91 ? -28.092 -6.232 38.189 1.00 85.50 91 ARG A N 1
ATOM 718 C CA . ARG A 1 91 ? -28.009 -5.334 39.357 1.00 85.50 91 ARG A CA 1
ATOM 719 C C . ARG A 1 91 ? -29.249 -4.446 39.491 1.00 85.50 91 ARG A C 1
ATOM 721 O O . ARG A 1 91 ? -29.735 -4.276 40.601 1.00 85.50 91 ARG A O 1
ATOM 728 N N . ARG A 1 92 ? -29.784 -3.922 38.382 1.00 86.56 92 ARG A N 1
ATOM 729 C CA . ARG A 1 92 ? -31.034 -3.140 38.387 1.00 86.56 92 ARG A CA 1
ATOM 730 C C . ARG A 1 92 ? -32.236 -3.983 38.815 1.00 86.56 92 ARG A C 1
ATOM 732 O O . ARG A 1 92 ? -32.995 -3.532 39.658 1.00 86.56 92 ARG A O 1
ATOM 739 N N . ALA A 1 93 ? -32.348 -5.216 38.317 1.00 88.38 93 ALA A N 1
ATOM 740 C CA . ALA A 1 93 ? -33.413 -6.136 38.722 1.00 88.38 93 ALA A CA 1
ATOM 741 C C . ALA A 1 93 ? -33.355 -6.475 40.223 1.00 88.38 93 ALA A C 1
ATOM 743 O O . ALA A 1 93 ? -34.378 -6.449 40.894 1.00 88.38 93 ALA A O 1
ATOM 744 N N . LYS A 1 94 ? -32.154 -6.713 40.774 1.00 87.62 94 LYS A N 1
ATOM 745 C CA . LYS A 1 94 ? -31.978 -6.952 42.218 1.00 87.62 94 LYS A CA 1
ATOM 746 C C . LYS A 1 94 ? -32.364 -5.737 43.067 1.00 87.62 94 LYS A C 1
ATOM 748 O O . LYS A 1 94 ? -33.016 -5.909 44.087 1.00 87.62 94 LYS A O 1
ATOM 753 N N . LYS A 1 95 ? -31.986 -4.524 42.642 1.00 85.44 95 LYS A N 1
ATOM 754 C CA . LYS A 1 95 ? -32.364 -3.286 43.344 1.00 85.44 95 LYS A CA 1
ATOM 755 C C . LYS A 1 95 ? -33.874 -3.036 43.298 1.00 85.44 95 LYS A C 1
ATOM 757 O O . LYS A 1 95 ? -34.440 -2.711 44.328 1.00 85.44 95 LYS A O 1
ATOM 762 N N . ALA A 1 96 ? -34.512 -3.255 42.147 1.00 86.25 96 ALA A N 1
ATOM 763 C CA . ALA A 1 96 ? -35.963 -3.123 42.003 1.00 86.25 96 ALA A CA 1
ATOM 764 C C . ALA A 1 96 ? -36.737 -4.147 42.855 1.00 86.25 96 ALA A C 1
ATOM 766 O O . ALA A 1 96 ? -37.743 -3.805 43.465 1.00 86.25 96 ALA A O 1
ATOM 767 N N . ALA A 1 97 ? -36.248 -5.389 42.942 1.00 86.00 97 ALA A N 1
ATOM 768 C CA . ALA A 1 97 ? -36.847 -6.415 43.797 1.00 86.00 97 ALA A CA 1
ATOM 769 C C . ALA A 1 97 ? -36.680 -6.109 45.298 1.00 86.00 97 ALA A C 1
ATOM 771 O O . ALA A 1 97 ? -37.583 -6.388 46.081 1.00 86.00 97 ALA A O 1
ATOM 772 N N . ALA A 1 98 ? -35.547 -5.524 45.702 1.00 85.50 98 ALA A N 1
ATOM 773 C CA . ALA A 1 98 ? -35.325 -5.095 47.083 1.00 85.50 98 ALA A CA 1
ATOM 774 C C . ALA A 1 98 ? -36.252 -3.933 47.476 1.00 85.50 98 ALA A C 1
ATOM 776 O O . ALA A 1 98 ? -36.914 -4.022 48.504 1.00 85.50 98 ALA A O 1
ATOM 777 N N . SER A 1 99 ? -36.382 -2.904 46.627 1.00 83.44 99 SER A N 1
ATOM 778 C CA . SER A 1 99 ? -37.308 -1.792 46.882 1.00 83.44 99 SER A CA 1
ATOM 779 C C . SER A 1 99 ? -38.774 -2.232 46.872 1.00 83.44 99 SER A C 1
ATOM 781 O O . SER A 1 99 ? -39.561 -1.728 47.660 1.00 83.44 99 SER A O 1
ATOM 783 N N . ALA A 1 100 ? -39.155 -3.194 46.022 1.00 83.31 100 ALA A N 1
ATOM 784 C CA . ALA A 1 100 ? -40.513 -3.743 46.025 1.00 83.31 100 ALA A CA 1
ATOM 785 C C . ALA A 1 100 ? -40.837 -4.479 47.338 1.00 83.31 100 ALA A C 1
ATOM 787 O O . ALA A 1 100 ? -41.913 -4.286 47.894 1.00 83.31 100 ALA A O 1
ATOM 788 N N . ARG A 1 101 ? -39.883 -5.258 47.871 1.00 81.38 101 ARG A N 1
ATOM 789 C CA . ARG A 1 101 ? -40.031 -5.936 49.169 1.00 81.38 101 ARG A CA 1
ATOM 790 C C . ARG A 1 101 ? -40.124 -4.970 50.349 1.00 81.38 101 ARG A C 1
ATOM 792 O O . ARG A 1 101 ? -40.886 -5.231 51.271 1.00 81.38 101 ARG A O 1
ATOM 799 N N . GLU A 1 102 ? -39.360 -3.878 50.341 1.00 79.44 102 GLU A N 1
ATOM 800 C CA . GLU A 1 102 ? -39.471 -2.840 51.378 1.00 79.44 102 GLU A CA 1
ATOM 801 C C . GLU A 1 102 ? -40.837 -2.142 51.336 1.00 79.44 102 GLU A C 1
ATOM 803 O O . GLU A 1 102 ? -41.439 -1.918 52.386 1.00 79.44 102 GLU A O 1
ATOM 808 N N . VAL A 1 103 ? -41.364 -1.871 50.136 1.00 82.69 103 VAL A N 1
ATOM 809 C CA . VAL A 1 103 ? -42.708 -1.302 49.965 1.00 82.69 103 VAL A CA 1
ATOM 810 C C . VAL A 1 103 ? -43.789 -2.269 50.469 1.00 82.69 103 VAL A C 1
ATOM 812 O O . VAL A 1 103 ? -44.629 -1.847 51.260 1.00 82.69 103 VAL A O 1
ATOM 815 N N . GLU A 1 104 ? -43.745 -3.560 50.115 1.00 81.88 104 GLU A N 1
ATOM 816 C CA . GLU A 1 104 ? -44.689 -4.565 50.648 1.00 81.88 104 GLU A CA 1
ATOM 817 C C . GLU A 1 104 ? -44.627 -4.692 52.179 1.00 81.88 104 GLU A C 1
ATOM 819 O O . GLU A 1 104 ? -45.668 -4.740 52.834 1.00 81.88 104 GLU A O 1
ATOM 824 N N . LEU A 1 105 ? -43.427 -4.698 52.773 1.00 82.19 105 LEU A N 1
ATOM 825 C CA . LEU A 1 105 ? -43.267 -4.797 54.228 1.00 82.19 105 LEU A CA 1
ATOM 826 C C . LEU A 1 105 ? -43.810 -3.554 54.955 1.00 82.19 105 LEU A C 1
ATOM 828 O O . LEU A 1 105 ? -44.348 -3.673 56.053 1.00 82.19 105 LEU A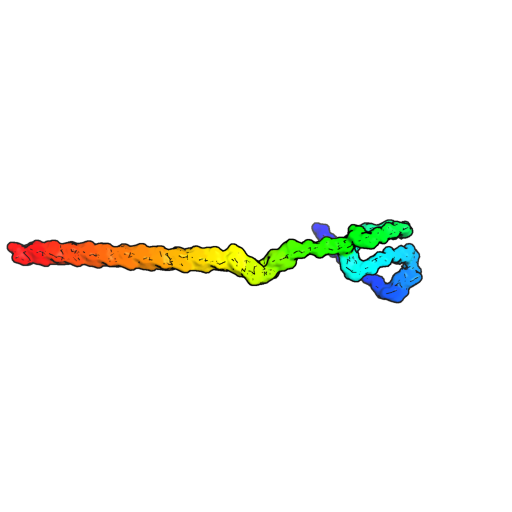 O 1
ATOM 832 N N . SER A 1 106 ? -43.685 -2.370 54.344 1.00 76.19 106 SER A N 1
ATOM 833 C CA . SER A 1 106 ? -44.253 -1.124 54.874 1.00 76.19 106 SER A CA 1
ATOM 834 C C . SER A 1 106 ? -45.777 -1.028 54.736 1.00 76.19 106 SER A C 1
ATOM 836 O O . SER A 1 106 ? -46.403 -0.370 55.555 1.00 76.19 106 SER A O 1
ATOM 838 N N . ALA A 1 107 ? -46.378 -1.695 53.745 1.00 78.38 107 ALA A N 1
ATOM 839 C CA . ALA A 1 107 ? -47.825 -1.687 53.510 1.00 78.38 107 ALA A CA 1
ATOM 840 C C . ALA A 1 107 ? -48.599 -2.711 54.364 1.00 78.38 107 ALA A C 1
ATOM 842 O O . ALA A 1 107 ? -49.816 -2.611 54.488 1.00 78.38 107 ALA A O 1
ATOM 843 N N . SER A 1 108 ? -47.910 -3.705 54.934 1.00 72.81 108 SER A N 1
ATOM 844 C CA . SER A 1 108 ? -48.507 -4.747 55.784 1.00 72.81 108 SER A CA 1
ATOM 845 C C . SER A 1 108 ? -48.534 -4.393 57.281 1.00 72.81 108 SER A C 1
ATOM 847 O O . SER A 1 108 ? -48.899 -5.248 58.092 1.00 72.81 108 SER A O 1
ATOM 849 N N . LYS A 1 109 ? -48.102 -3.188 57.661 1.00 54.75 109 LYS A N 1
ATOM 850 C CA . LYS A 1 109 ? -47.950 -2.728 59.046 1.00 54.75 109 LYS A CA 1
ATOM 851 C C . LYS A 1 109 ? -48.916 -1.588 59.335 1.00 54.75 109 LYS A C 1
ATOM 853 O O . LYS A 1 109 ? -49.419 -1.556 60.477 1.00 54.75 109 LYS A O 1
#

Sequence (109 aa):
MMHEAWAVTWDATDTSTLTPKLPTLTSSMRVPKWTPGQKIRKGEYDPYHSYAVEIFSSPVLYFLMIGMPIIGALVMGSCVWCCVRKCRRKRRAKKAAASAREVELSASK

pLDDT: mean 81.36, std 10.33, range [51.16, 95.75]

Organism: NCBI:txid2175873

Radius of gyration: 37.07 Å; chains: 1; bounding box: 77×37×99 Å

Foldseek 3Di:
DDDDDDDDDDDPVVQVVDVVRDADDDPQFDDPDDDRPDHDDVPNRRPPPPVVVVVVPPPVVVCVVPVVVVVVCVVVVVVVVVVVVVVVVVVVVVVVVVVVVVVVVVVVD